Protein 3F27 (pdb70)

Secondary structure (DSSP, 8-state):
------HHHHHHHHHHHHHHHH-SSS-HHHHHHHHHHHHHHS-HHHHHHHHHHHHHHHHHHHHH-TT-------

B-factor: mean 25.7, std 6.5, range [9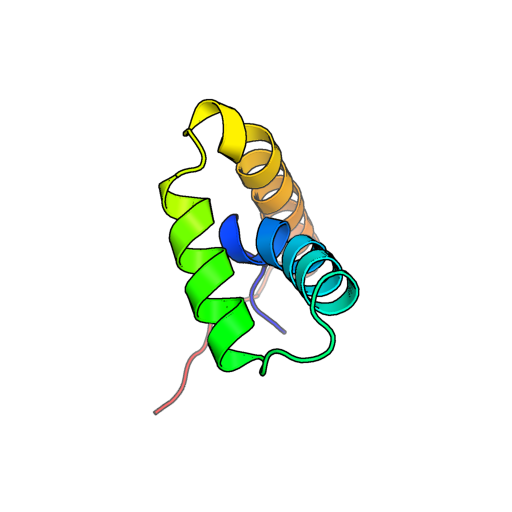.75, 45.14]

Sequence (74 aa):
IRRPMNAFMVWAKDERKRLAQQNPDLHNAELSKMLGKSWKALTLAEKRPFVEEAERLRVQHMQDHPNYKYRPRR

Radius of gyration: 14.7 Å; Cα contacts (8 Å, |Δi|>4): 35; chains: 1; bounding box: 28×37×26 Å

Structure (mmCIF, N/CA/C/O backbone):
data_3F27
#
_entry.id   3F27
#
_cell.length_a   68.753
_cell.length_b   68.753
_cell.length_c   66.329
_cell.angle_alpha   90.000
_cell.angle_beta   90.000
_cell.angle_gamma   120.000
#
_symmetry.space_group_name_H-M   'P 32 2 1'
#
loop_
_entity.id
_entity.type
_entity.pdbx_description
1 polymer "DNA (5'-D(*DGP*DTP*DCP*DTP*DCP*DTP*DAP*DTP*DTP*DGP*DTP*DCP*DCP*DTP*DGP*DG)-3')"
2 polymer "DNA (5'-D(*DCP*DCP*DAP*DGP*DGP*DAP*DCP*DAP*DAP*DTP*DAP*DGP*DAP*DGP*DAP*DC)-3')"
3 polymer 'Transcription factor SOX-17'
#
loop_
_atom_site.group_PDB
_atom_site.id
_atom_site.type_symbol
_atom_site.label_atom_id
_atom_site.label_alt_id
_atom_site.label_comp_id
_atom_site.label_asym_id
_atom_site.label_entity_id
_atom_site.label_seq_id
_atom_site.pdbx_PDB_ins_code
_atom_site.Cartn_x
_atom_site.Cartn_y
_atom_site.Cartn_z
_atom_site.occupancy
_atom_site.B_iso_or_equiv
_atom_site.auth_seq_id
_atom_site.auth_comp_id
_atom_site.auth_asym_id
_atom_site.auth_atom_id
_atom_site.pdbx_PDB_model_num
ATOM 651 N N . ILE C 3 7 ? 12.317 -21.734 -5.468 1.00 26.58 68 ILE D N 1
ATOM 652 C CA . ILE C 3 7 ? 11.439 -20.700 -4.819 1.00 26.89 68 ILE D CA 1
ATOM 653 C C . ILE C 3 7 ? 12.293 -19.529 -4.320 1.00 26.59 68 ILE D C 1
ATOM 654 O O . ILE C 3 7 ? 13.234 -19.737 -3.550 1.00 26.65 68 ILE D O 1
ATOM 659 N N . ARG C 3 8 ? 11.983 -18.301 -4.723 1.00 25.99 69 ARG D N 1
ATOM 660 C CA . ARG C 3 8 ? 12.790 -17.197 -4.205 1.00 25.83 69 ARG D CA 1
ATOM 661 C C . ARG C 3 8 ? 12.182 -16.493 -2.997 1.00 24.66 69 ARG D C 1
ATOM 662 O O . ARG C 3 8 ? 10.992 -16.228 -2.976 1.00 24.89 69 ARG D O 1
ATOM 670 N N . ARG C 3 9 ? 13.009 -16.239 -1.977 1.00 23.77 70 ARG D N 1
ATOM 671 C CA . ARG C 3 9 ? 12.618 -15.494 -0.759 1.00 21.87 70 ARG D CA 1
ATOM 672 C C . ARG C 3 9 ? 11.740 -14.300 -1.119 1.00 21.53 70 ARG D C 1
ATOM 673 O O . ARG C 3 9 ? 11.868 -13.753 -2.246 1.00 21.04 70 ARG D O 1
ATOM 681 N N . PRO C 3 10 ? 10.858 -13.880 -0.172 1.00 20.95 71 PRO D N 1
ATOM 682 C CA . PRO C 3 10 ? 9.977 -12.724 -0.361 1.00 20.52 71 PRO D CA 1
ATOM 683 C C . 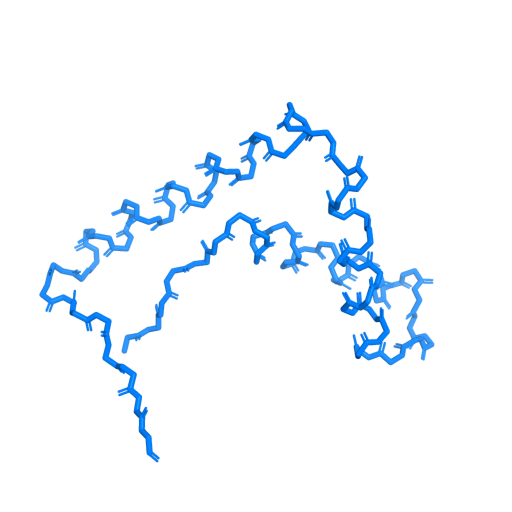PRO C 3 10 ? 10.726 -11.458 -0.059 1.00 20.25 71 PRO D C 1
ATOM 684 O O . PRO C 3 10 ? 11.654 -11.476 0.738 1.00 20.22 71 PRO D O 1
ATOM 688 N N . MET C 3 11 ? 10.325 -10.358 -0.676 1.00 20.90 72 MET D N 1
ATOM 689 C CA . MET C 3 11 ? 11.081 -9.104 -0.531 1.00 21.30 72 MET D CA 1
ATOM 690 C C . MET C 3 11 ? 10.815 -8.465 0.790 1.00 20.60 72 MET D C 1
ATOM 691 O O . MET C 3 11 ? 9.672 -8.454 1.243 1.00 21.71 72 MET D O 1
ATOM 696 N N . ASN C 3 12 ? 11.865 -7.989 1.449 1.00 19.88 73 ASN D N 1
ATOM 697 C CA . ASN C 3 12 ? 11.651 -7.299 2.704 1.00 18.16 73 ASN D CA 1
ATOM 698 C C . ASN C 3 12 ? 11.297 -5.851 2.383 1.00 18.77 73 ASN D C 1
ATOM 699 O O . ASN C 3 12 ? 11.302 -5.448 1.195 1.00 18.60 73 ASN D O 1
ATOM 704 N N . ALA C 3 13 ? 10.964 -5.085 3.426 1.00 18.42 74 ALA D N 1
ATOM 705 C CA . ALA C 3 13 ? 10.660 -3.668 3.322 1.00 17.97 74 ALA D CA 1
ATOM 706 C C . ALA C 3 13 ? 11.601 -2.877 2.409 1.00 18.39 74 ALA D C 1
ATOM 707 O O . ALA C 3 13 ? 11.136 -2.052 1.570 1.00 17.99 74 ALA D O 1
ATOM 709 N N . PHE C 3 14 ? 12.908 -3.117 2.578 1.00 17.95 75 PHE D N 1
ATOM 710 C CA . PHE C 3 14 ? 13.909 -2.369 1.871 1.00 18.27 75 PHE D CA 1
ATOM 711 C C . PHE C 3 14 ? 13.766 -2.771 0.425 1.00 19.22 75 PHE D C 1
ATOM 712 O O . PHE C 3 14 ? 13.427 -1.973 -0.458 1.00 19.35 75 PHE D O 1
ATOM 720 N N . MET C 3 15 ? 13.923 -4.053 0.183 1.00 20.05 76 MET D N 1
ATOM 721 C CA . MET C 3 15 ? 13.840 -4.523 -1.167 1.00 20.60 76 MET D CA 1
ATOM 722 C C . MET C 3 15 ? 12.630 -3.933 -1.916 1.00 21.19 76 MET D C 1
ATOM 723 O O . MET C 3 15 ? 12.763 -3.491 -3.052 1.00 22.21 76 MET D O 1
ATOM 728 N N . VAL C 3 16 ? 11.474 -3.868 -1.268 1.00 21.46 77 VAL D N 1
ATOM 729 C CA . VAL C 3 16 ? 10.234 -3.339 -1.900 1.00 21.25 77 VAL D CA 1
ATOM 730 C C . VAL C 3 16 ? 10.356 -1.869 -2.311 1.00 20.91 77 VAL D C 1
ATOM 731 O O . VAL C 3 16 ? 9.906 -1.481 -3.381 1.00 20.62 77 VAL D O 1
ATOM 735 N N . TRP C 3 17 ? 10.958 -1.077 -1.424 1.00 21.03 78 TRP D N 1
ATOM 736 C CA . TRP C 3 17 ? 11.147 0.347 -1.594 1.00 20.66 78 TRP D CA 1
ATOM 737 C C . TRP C 3 17 ? 12.227 0.557 -2.631 1.00 21.18 78 TRP D C 1
ATOM 738 O O . TRP C 3 17 ? 12.044 1.317 -3.593 1.00 21.73 78 TRP D O 1
ATOM 749 N N . ALA C 3 18 ? 13.341 -0.149 -2.427 1.00 21.41 79 ALA D N 1
ATOM 750 C CA . ALA C 3 18 ? 14.496 -0.160 -3.310 1.00 21.73 79 ALA D CA 1
ATOM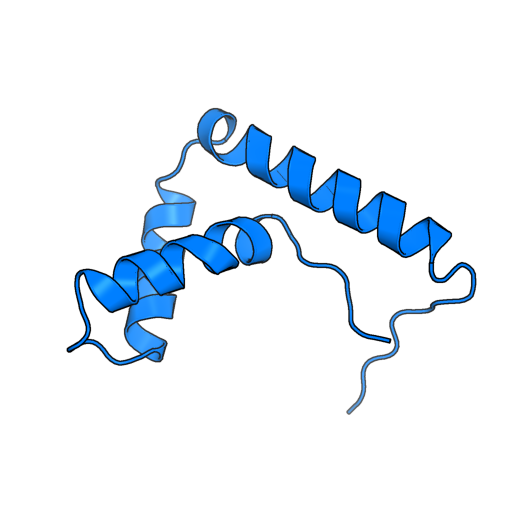 751 C C . ALA C 3 18 ? 14.072 -0.501 -4.709 1.00 22.64 79 ALA D C 1
ATOM 752 O O . ALA C 3 18 ? 14.433 0.189 -5.666 1.00 23.58 79 ALA D O 1
ATOM 754 N N . LYS C 3 19 ? 13.309 -1.583 -4.816 1.00 23.30 80 LYS D N 1
ATOM 755 C CA . LYS C 3 19 ? 12.779 -2.072 -6.070 1.00 23.89 80 LYS D CA 1
ATOM 756 C C . LYS C 3 19 ? 12.426 -0.917 -6.990 1.00 24.07 80 LYS D C 1
ATOM 757 O O . LYS C 3 19 ? 12.939 -0.860 -8.098 1.00 24.87 80 LYS D O 1
ATOM 763 N N . ASP C 3 20 ? 11.600 0.022 -6.539 1.00 23.61 81 ASP D N 1
ATOM 764 C CA . ASP C 3 20 ? 11.268 1.159 -7.398 1.00 23.50 81 ASP D CA 1
ATOM 765 C C . ASP C 3 20 ? 12.366 2.208 -7.337 1.00 23.41 81 ASP D C 1
ATOM 766 O O . ASP C 3 20 ? 13.029 2.448 -8.325 1.00 24.07 81 ASP D O 1
ATOM 771 N N . GLU C 3 21 ? 12.594 2.802 -6.179 1.00 23.39 82 GLU D N 1
ATOM 772 C CA . GLU C 3 21 ? 13.638 3.823 -6.023 1.00 23.64 82 GLU D CA 1
ATOM 773 C C . GLU C 3 21 ? 14.930 3.655 -6.819 1.00 23.36 82 GLU D C 1
ATOM 774 O O . GLU C 3 21 ? 15.495 4.625 -7.284 1.00 23.48 82 GLU D O 1
ATOM 780 N N . ARG C 3 22 ? 15.422 2.437 -6.958 1.00 23.14 83 ARG D N 1
ATOM 781 C CA . ARG C 3 22 ? 16.637 2.236 -7.729 1.00 22.83 83 ARG D CA 1
ATOM 782 C C . ARG C 3 22 ? 16.418 2.584 -9.189 1.00 22.23 83 ARG D C 1
ATOM 783 O O . ARG C 3 22 ? 17.276 3.195 -9.829 1.00 22.20 83 ARG D O 1
ATOM 791 N N . LYS C 3 23 ? 15.262 2.172 -9.700 1.00 21.38 84 LYS D N 1
ATOM 792 C CA . LYS C 3 23 ? 14.830 2.471 -11.044 1.00 20.82 84 LYS D CA 1
ATOM 793 C C . LYS C 3 23 ? 14.747 3.982 -11.126 1.00 20.44 84 LYS D C 1
ATOM 794 O O . LYS C 3 23 ? 15.127 4.579 -12.120 1.00 19.88 84 LYS D O 1
ATOM 800 N N . ARG C 3 24 ? 14.283 4.599 -10.042 1.00 20.29 85 ARG D N 1
ATOM 801 C CA . ARG C 3 24 ? 14.082 6.038 -10.007 1.00 20.08 85 ARG D CA 1
ATOM 802 C C . ARG C 3 24 ? 15.443 6.674 -10.069 1.00 19.01 85 ARG D C 1
ATOM 803 O O . ARG C 3 24 ? 15.753 7.414 -11.007 1.00 18.56 85 ARG D O 1
ATOM 811 N N . LEU C 3 25 ? 16.273 6.337 -9.090 1.00 18.01 86 LEU D N 1
ATOM 812 C CA . LEU C 3 25 ? 17.634 6.836 -9.016 1.00 17.73 86 LEU D CA 1
ATOM 813 C C . LEU C 3 25 ? 18.423 6.592 -10.282 1.00 17.99 86 LEU D C 1
ATOM 814 O O . LEU C 3 25 ? 19.211 7.448 -10.664 1.00 18.35 86 LEU D O 1
ATOM 819 N N . ALA C 3 26 ? 18.213 5.454 -10.943 1.00 17.90 87 ALA D N 1
ATOM 820 C CA . ALA C 3 26 ? 18.919 5.163 -12.196 1.00 18.28 87 ALA D CA 1
ATOM 821 C C . ALA C 3 26 ? 18.510 6.073 -13.356 1.00 18.89 87 ALA D C 1
ATOM 822 O O . ALA C 3 26 ? 19.257 6.221 -14.330 1.00 19.10 87 ALA D O 1
ATOM 824 N N . GLN C 3 27 ? 17.315 6.655 -13.268 1.00 19.75 88 GLN D N 1
ATOM 825 C CA . GLN C 3 27 ? 16.784 7.509 -14.329 1.00 20.43 88 GLN D CA 1
ATOM 826 C C . GLN C 3 27 ? 17.343 8.905 -14.126 1.00 21.13 88 GLN D C 1
ATOM 827 O O . GLN C 3 27 ? 17.809 9.545 -15.068 1.00 21.09 88 GLN D O 1
ATOM 833 N N . GLN C 3 28 ? 17.305 9.360 -12.875 1.00 22.46 89 GLN D N 1
ATOM 834 C CA . GLN C 3 28 ? 17.843 10.662 -12.510 1.00 23.62 89 GLN D CA 1
ATOM 835 C C . GLN C 3 28 ? 19.358 10.615 -12.608 1.00 23.87 89 GLN D C 1
ATOM 836 O O . GLN C 3 28 ? 19.995 11.644 -12.835 1.00 24.22 89 GLN D O 1
ATOM 842 N N . ASN C 3 29 ? 19.931 9.421 -12.457 1.00 24.07 90 ASN D N 1
ATOM 843 C CA . ASN C 3 29 ? 21.384 9.243 -12.601 1.00 24.60 90 ASN D CA 1
ATOM 844 C C . ASN C 3 29 ? 21.794 8.018 -13.445 1.00 24.92 90 ASN D C 1
ATOM 845 O O . ASN C 3 29 ? 22.312 7.044 -12.878 1.00 25.01 90 ASN D O 1
ATOM 850 N N . PRO C 3 30 ? 21.609 8.066 -14.792 1.00 25.51 91 PRO D N 1
ATOM 851 C CA . PRO C 3 30 ? 22.066 6.948 -15.656 1.00 26.27 91 PRO D CA 1
ATOM 852 C C . PRO C 3 30 ? 23.575 6.749 -15.539 1.00 26.90 91 PRO D C 1
ATOM 853 O O . PRO C 3 30 ? 24.105 5.687 -15.860 1.00 27.24 91 PRO D O 1
ATOM 857 N N . ASP C 3 31 ? 24.240 7.795 -15.070 1.00 27.82 92 ASP D N 1
ATOM 858 C CA . ASP C 3 31 ? 25.684 7.865 -14.928 1.00 28.53 92 ASP D CA 1
ATOM 859 C C . ASP C 3 31 ? 26.178 6.871 -13.913 1.00 28.68 92 ASP D C 1
ATOM 860 O O . ASP C 3 31 ? 27.059 6.064 -14.209 1.00 29.02 92 ASP D O 1
ATOM 865 N N . LEU C 3 32 ? 25.578 6.940 -12.725 1.00 28.71 93 LEU D N 1
ATOM 866 C CA . LEU C 3 32 ? 26.051 6.240 -11.533 1.00 28.72 93 LEU D CA 1
ATOM 867 C C . LEU C 3 32 ? 25.984 4.735 -11.655 1.00 28.76 93 LEU D C 1
ATOM 868 O O . LEU C 3 32 ? 25.005 4.188 -12.185 1.00 28.74 93 LEU D O 1
ATOM 873 N N . HIS C 3 33 ? 27.033 4.068 -11.168 1.00 28.60 94 HIS D N 1
ATOM 874 C CA . HIS C 3 33 ? 27.057 2.617 -11.197 1.00 28.41 94 HIS D CA 1
ATOM 875 C C . HIS C 3 33 ? 26.038 2.131 -10.189 1.00 27.46 94 HIS D C 1
ATOM 876 O O . HIS C 3 33 ? 25.515 2.929 -9.418 1.00 27.40 94 HIS D O 1
ATOM 883 N N . ASN C 3 34 ? 25.739 0.834 -10.220 1.00 26.52 95 ASN D N 1
ATOM 884 C CA . ASN C 3 34 ? 24.704 0.225 -9.377 1.00 24.79 95 ASN D CA 1
ATOM 885 C C . ASN C 3 34 ? 25.129 0.152 -7.933 1.00 23.84 95 ASN D C 1
ATOM 886 O O . ASN C 3 34 ? 24.357 0.467 -7.043 1.00 23.89 95 ASN D O 1
ATOM 891 N N . ALA C 3 35 ? 26.362 -0.275 -7.700 1.00 23.06 96 ALA D N 1
ATOM 892 C CA . ALA C 3 35 ? 26.932 -0.233 -6.364 1.00 22.46 96 ALA D CA 1
ATOM 893 C C . ALA C 3 35 ? 26.595 1.117 -5.713 1.00 22.19 96 ALA D C 1
ATOM 894 O O . ALA C 3 35 ? 26.128 1.156 -4.573 1.00 22.12 96 ALA D O 1
ATOM 896 N N . GLU C 3 36 ? 26.795 2.209 -6.453 1.00 21.60 97 GLU D N 1
ATOM 897 C CA . GLU C 3 36 ? 26.555 3.541 -5.914 1.00 21.50 97 GLU D CA 1
ATOM 898 C C . GLU C 3 36 ? 25.085 3.766 -5.638 1.00 20.60 97 GLU D C 1
ATOM 899 O O . GLU C 3 36 ? 24.709 4.232 -4.548 1.00 20.71 97 GLU D O 1
ATOM 905 N N . LEU C 3 37 ? 24.248 3.425 -6.614 1.00 18.84 98 LEU D N 1
ATOM 906 C CA . LEU C 3 37 ? 22.830 3.328 -6.351 1.00 17.49 98 LEU D CA 1
ATOM 907 C C . LEU C 3 37 ? 22.558 2.611 -5.008 1.00 17.89 98 LEU D C 1
ATOM 908 O O . LEU C 3 37 ? 21.788 3.120 -4.202 1.00 18.00 98 LEU D O 1
ATOM 913 N N . SER C 3 38 ? 23.197 1.462 -4.749 1.00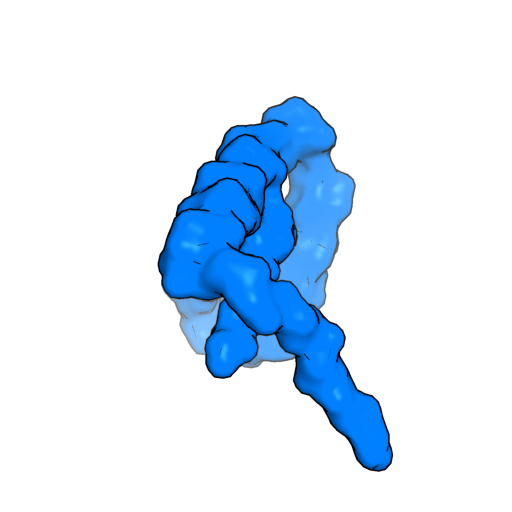 17.85 99 SER D N 1
ATOM 914 C CA . SER C 3 38 ? 22.988 0.742 -3.475 1.00 17.92 99 SER D CA 1
ATOM 915 C C . SER C 3 38 ? 23.430 1.539 -2.238 1.00 18.09 99 SER D C 1
ATOM 916 O O . SER C 3 38 ? 22.749 1.543 -1.216 1.00 17.73 99 SER D O 1
ATOM 919 N N . LYS C 3 39 ? 24.561 2.227 -2.342 1.00 18.27 100 LYS D N 1
ATOM 920 C CA . LYS C 3 39 ? 25.016 3.074 -1.253 1.00 19.11 100 LYS D CA 1
ATOM 921 C C . LYS C 3 39 ? 24.022 4.200 -0.950 1.00 19.67 100 LYS D C 1
ATOM 922 O O . LYS C 3 39 ? 23.745 4.472 0.212 1.00 20.68 100 LYS D O 1
ATOM 928 N N . MET C 3 40 ? 23.457 4.807 -1.988 1.00 20.10 101 MET D N 1
ATOM 929 C CA . MET C 3 40 ? 22.472 5.878 -1.847 1.00 20.65 101 MET D CA 1
ATOM 930 C C . MET C 3 40 ? 21.128 5.398 -1.308 1.00 21.04 101 MET D C 1
ATOM 931 O O . MET C 3 40 ? 20.504 6.057 -0.474 1.00 21.91 101 MET D O 1
ATOM 936 N N . LEU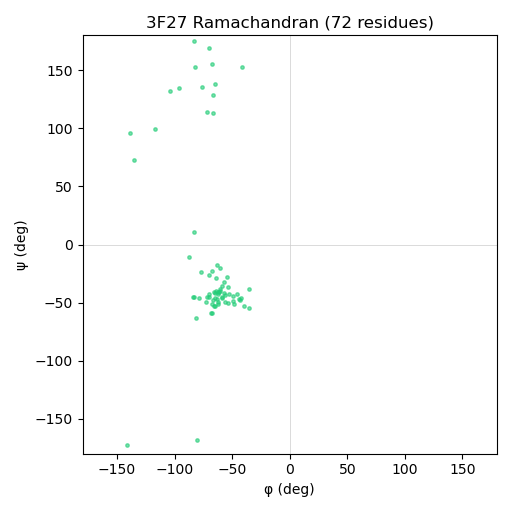 C 3 41 ? 20.652 4.265 -1.798 1.00 20.98 102 LEU D N 1
ATOM 937 C CA . LEU C 3 41 ? 19.403 3.730 -1.297 1.00 20.60 102 LEU D CA 1
ATOM 938 C C . LEU C 3 41 ? 19.587 3.474 0.197 1.00 21.17 102 LEU D C 1
ATOM 939 O O . LEU C 3 41 ? 18.689 3.766 1.008 1.00 21.96 102 LEU D O 1
ATOM 944 N N . GLY C 3 42 ? 20.766 2.965 0.560 1.00 20.51 103 GLY D N 1
ATOM 945 C CA . GLY C 3 42 ? 21.046 2.635 1.944 1.00 20.38 103 GLY D CA 1
ATOM 946 C C . GLY C 3 42 ? 20.980 3.884 2.789 1.00 20.23 103 GLY D C 1
ATOM 947 O O . GLY C 3 42 ? 20.289 3.919 3.803 1.00 19.86 103 GLY D O 1
ATOM 948 N N . LYS C 3 43 ? 21.674 4.919 2.333 1.00 20.30 104 LYS D N 1
ATOM 949 C CA . LYS C 3 43 ? 21.720 6.196 3.041 1.00 21.07 104 LYS D CA 1
ATOM 950 C C . LYS C 3 43 ? 20.342 6.821 3.243 1.00 20.55 104 LYS D C 1
ATOM 951 O O . LYS C 3 43 ? 20.029 7.295 4.341 1.00 21.18 104 LYS D O 1
ATOM 957 N N . SER C 3 44 ? 19.514 6.823 2.207 1.00 20.04 105 SER D N 1
ATOM 958 C CA . SER C 3 44 ? 18.249 7.535 2.318 1.00 20.40 105 SER D CA 1
ATOM 959 C C . SER C 3 44 ? 17.145 6.677 2.900 1.00 21.19 105 SER D C 1
ATOM 960 O O . SER C 3 44 ? 16.089 7.192 3.232 1.00 21.41 105 SER D O 1
ATOM 963 N N . TRP C 3 45 ? 17.385 5.374 3.024 1.00 22.32 106 TRP D N 1
ATOM 964 C CA . TRP C 3 45 ? 16.479 4.509 3.775 1.00 23.15 106 TRP D CA 1
ATOM 965 C C . TRP C 3 45 ? 16.565 4.890 5.238 1.00 23.48 106 TRP D C 1
ATOM 966 O O . TRP C 3 45 ? 15.529 5.118 5.870 1.00 24.15 106 TRP D O 1
ATOM 977 N N . LYS C 3 46 ? 17.798 4.952 5.765 1.00 23.14 107 LYS D N 1
ATOM 978 C CA . LYS C 3 46 ? 18.078 5.364 7.153 1.00 22.58 107 LYS D CA 1
ATOM 979 C C . LYS C 3 46 ? 17.529 6.776 7.472 1.00 22.21 107 LYS D C 1
ATOM 980 O O . LYS C 3 46 ? 17.127 7.065 8.596 1.00 21.33 107 LYS D O 1
ATOM 986 N N . ALA C 3 47 ? 17.524 7.651 6.465 1.00 21.81 108 ALA D N 1
ATOM 987 C CA . ALA C 3 47 ? 16.938 8.974 6.627 1.00 20.48 108 ALA D CA 1
ATOM 988 C C . ALA C 3 47 ? 15.396 8.914 6.557 1.00 19.93 108 ALA D C 1
ATOM 989 O O . ALA C 3 47 ? 14.720 9.793 7.098 1.00 20.47 108 ALA D O 1
ATOM 991 N N . LEU C 3 48 ? 14.836 7.895 5.908 1.00 18.93 109 LEU D N 1
ATOM 992 C CA . LEU C 3 48 ? 13.382 7.755 5.894 1.00 19.19 109 LEU D CA 1
ATOM 993 C C . LEU C 3 48 ? 12.895 7.440 7.318 1.00 18.96 109 LEU D C 1
ATOM 994 O O . LEU C 3 48 ? 13.429 6.555 8.001 1.00 17.80 109 LEU D O 1
ATOM 999 N N . THR C 3 49 ? 11.922 8.215 7.769 1.00 18.62 110 THR D N 1
ATOM 1000 C CA . THR C 3 49 ? 11.337 8.037 9.092 1.00 19.20 110 THR D CA 1
ATOM 1001 C C . THR C 3 49 ? 10.559 6.699 9.145 1.00 20.17 110 THR D C 1
ATOM 1002 O O . THR C 3 49 ? 10.191 6.155 8.086 1.00 21.06 110 THR D O 1
ATOM 1006 N N . LEU C 3 50 ? 10.384 6.125 10.333 1.00 20.50 111 LEU D N 1
ATOM 1007 C CA . LEU C 3 50 ? 9.581 4.897 10.462 1.00 21.46 111 LEU D CA 1
ATOM 1008 C C . LEU C 3 50 ? 8.165 5.061 9.920 1.00 21.66 111 LEU D C 1
ATOM 1009 O O . LEU C 3 50 ? 7.666 4.183 9.233 1.00 22.46 111 LEU D O 1
ATOM 1014 N N . ALA C 3 51 ? 7.523 6.176 10.219 1.00 22.19 112 ALA D N 1
ATOM 1015 C CA . ALA C 3 51 ? 6.208 6.458 9.650 1.00 23.16 112 ALA D CA 1
ATOM 1016 C C . ALA C 3 51 ? 6.310 6.432 8.134 1.00 23.48 112 ALA D C 1
ATOM 1017 O O . ALA C 3 51 ? 5.444 5.869 7.465 1.00 24.04 112 ALA D O 1
ATOM 1019 N N . GLU C 3 52 ? 7.384 7.016 7.607 1.00 23.96 113 GLU D N 1
ATOM 1020 C CA . GLU C 3 52 ? 7.604 7.091 6.166 1.00 23.83 113 GLU D CA 1
ATOM 1021 C C . GLU C 3 52 ? 7.745 5.696 5.601 1.00 24.50 113 GLU D C 1
ATOM 1022 O O . GLU C 3 52 ? 7.104 5.354 4.610 1.00 25.08 113 GLU D O 1
ATOM 1028 N N . LYS C 3 53 ? 8.553 4.875 6.255 1.00 25.34 114 LYS D N 1
ATOM 1029 C CA . LYS C 3 53 ? 8.742 3.479 5.848 1.00 25.90 114 LYS D CA 1
ATOM 1030 C C . LYS C 3 53 ? 7.479 2.597 5.954 1.00 26.51 114 LYS D C 1
ATOM 1031 O O . LYS C 3 53 ? 7.344 1.642 5.184 1.00 26.86 114 LYS D O 1
ATOM 1037 N N . ARG C 3 54 ? 6.562 2.918 6.876 1.00 26.69 115 ARG D N 1
ATOM 1038 C CA . ARG C 3 54 ? 5.366 2.081 7.137 1.00 27.18 115 ARG D CA 1
ATOM 1039 C C . ARG C 3 54 ? 4.669 1.466 5.891 1.00 26.87 115 ARG D C 1
ATOM 1040 O O . ARG C 3 54 ? 4.452 0.244 5.854 1.00 27.43 115 ARG D O 1
ATOM 1048 N N . PRO C 3 55 ? 4.318 2.283 4.875 1.00 26.19 116 PRO D N 1
ATOM 1049 C CA . PRO C 3 55 ? 3.486 1.695 3.804 1.00 25.82 116 PRO D CA 1
ATOM 1050 C C . PRO C 3 55 ? 4.235 0.585 3.085 1.00 25.31 116 PRO D C 1
ATOM 1051 O O . PRO C 3 55 ? 3.632 -0.248 2.394 1.00 25.71 116 PRO D O 1
ATOM 1055 N N . PHE C 3 56 ? 5.550 0.585 3.256 1.00 24.35 117 PHE D N 1
ATOM 1056 C CA . PHE C 3 56 ? 6.388 -0.381 2.610 1.00 23.37 117 PHE D CA 1
ATOM 1057 C C . PHE C 3 56 ? 6.403 -1.637 3.426 1.00 24.40 117 PHE D C 1
ATOM 1058 O O . PHE C 3 56 ? 6.201 -2.730 2.857 1.00 24.98 117 PHE D O 1
ATOM 1066 N N . VAL C 3 57 ? 6.560 -1.495 4.751 1.00 24.31 118 VAL D N 1
ATOM 1067 C CA . VAL C 3 57 ? 6.499 -2.641 5.632 1.00 24.51 118 VAL D CA 1
ATOM 1068 C C . VAL C 3 57 ? 5.197 -3.330 5.302 1.00 25.29 118 VAL D C 1
ATOM 1069 O O . VAL C 3 57 ? 5.124 -4.555 5.177 1.00 26.48 118 VAL D O 1
ATOM 1073 N N . GLU C 3 58 ? 4.155 -2.532 5.127 1.00 25.83 119 GLU D N 1
ATOM 1074 C CA . GLU C 3 58 ? 2.817 -3.084 4.929 1.00 25.26 119 GLU D CA 1
ATOM 1075 C C . GLU C 3 58 ? 2.797 -3.832 3.612 1.00 25.25 119 GLU D C 1
ATOM 1076 O O . GLU C 3 58 ? 2.256 -4.935 3.532 1.00 25.06 119 GLU D O 1
ATOM 1082 N N . GLU C 3 59 ? 3.437 -3.263 2.593 1.00 25.51 120 GLU D N 1
ATOM 1083 C CA . GLU C 3 59 ? 3.554 -3.982 1.320 1.00 26.08 120 GLU D CA 1
ATOM 1084 C C . GLU C 3 59 ? 4.395 -5.261 1.457 1.00 25.66 120 GLU D C 1
ATOM 1085 O O . GLU C 3 59 ? 3.986 -6.321 0.968 1.00 25.88 120 GLU D O 1
ATOM 1091 N N . ALA C 3 60 ? 5.549 -5.171 2.119 1.00 24.92 121 ALA D N 1
ATOM 1092 C CA . ALA C 3 60 ? 6.375 -6.359 2.317 1.00 25.01 121 ALA D CA 1
ATOM 1093 C C . ALA C 3 60 ? 5.592 -7.502 2.978 1.00 24.92 121 ALA D C 1
ATOM 1094 O O . ALA C 3 60 ? 5.923 -8.668 2.757 1.00 25.28 121 ALA D O 1
ATOM 1096 N N . GLU C 3 61 ? 4.566 -7.162 3.778 1.00 24.68 122 GLU D N 1
ATOM 1097 C CA . GLU C 3 61 ? 3.729 -8.147 4.502 1.00 24.28 122 GLU D CA 1
ATOM 1098 C C . GLU C 3 61 ? 2.685 -8.786 3.603 1.00 24.11 122 GLU D C 1
ATOM 1099 O O . GLU C 3 61 ? 2.476 -10.013 3.639 1.00 24.42 122 GLU D O 1
ATOM 1105 N N . ARG C 3 62 ? 1.998 -7.960 2.816 1.00 23.53 123 ARG D N 1
ATOM 1106 C CA . ARG C 3 62 ? 1.077 -8.485 1.816 1.00 22.81 123 ARG D CA 1
ATOM 1107 C C . ARG C 3 62 ? 1.795 -9.563 1.019 1.00 22.64 123 ARG D C 1
ATOM 1108 O O . ARG C 3 62 ? 1.287 -10.680 0.855 1.00 22.23 123 ARG D O 1
ATOM 1116 N N . LEU C 3 63 ? 3.003 -9.217 0.568 1.00 22.91 124 LEU D N 1
ATOM 1117 C CA . LEU C 3 63 ? 3.902 -10.139 -0.120 1.00 22.88 124 LEU D CA 1
ATOM 1118 C C . LEU C 3 63 ? 4.216 -11.387 0.695 1.00 22.39 124 LEU D C 1
ATOM 1119 O O . LEU C 3 63 ? 4.084 -12.484 0.168 1.00 22.36 124 LEU D O 1
ATOM 1124 N N . ARG C 3 64 ? 4.597 -11.225 1.968 1.00 21.49 125 ARG D N 1
ATOM 1125 C CA . ARG C 3 64 ? 4.971 -12.376 2.786 1.00 21.76 125 ARG D CA 1
ATOM 1126 C C . ARG C 3 64 ? 3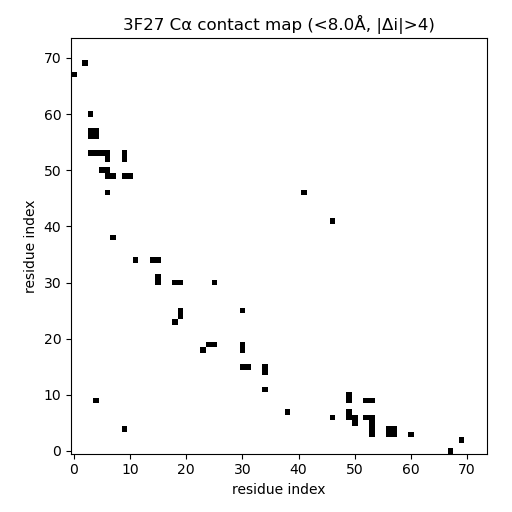.770 -13.264 2.967 1.00 21.63 125 ARG D C 1
ATOM 1127 O O . ARG C 3 64 ? 3.891 -14.479 2.906 1.00 22.42 125 ARG D O 1
ATOM 1135 N N . VAL C 3 65 ? 2.605 -12.662 3.176 1.00 21.47 126 VAL D N 1
ATOM 1136 C CA . VAL C 3 65 ? 1.381 -13.435 3.305 1.00 21.33 126 VAL D CA 1
ATOM 1137 C C . VAL C 3 65 ? 1.133 -14.177 2.004 1.00 21.83 126 VAL D C 1
ATOM 1138 O O . VAL C 3 65 ? 0.921 -15.393 2.017 1.00 22.08 126 VAL D O 1
ATOM 1142 N N . GLN C 3 66 ? 1.175 -13.441 0.888 1.00 22.06 127 GLN D N 1
ATOM 1143 C CA . GLN C 3 66 ? 0.825 -13.983 -0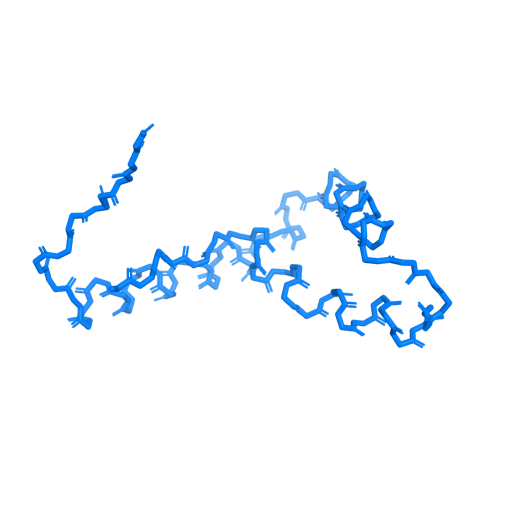.424 1.00 21.98 127 GLN D CA 1
ATOM 1144 C C . GLN C 3 66 ? 1.715 -15.150 -0.736 1.00 22.11 127 GLN D C 1
ATOM 1145 O O . GLN C 3 66 ? 1.237 -16.201 -1.189 1.00 21.89 127 GLN D O 1
ATOM 1151 N N . HIS C 3 67 ? 3.014 -14.940 -0.493 1.00 22.12 128 HIS D N 1
ATOM 1152 C CA . HIS C 3 67 ? 4.039 -15.981 -0.560 1.00 22.24 128 HIS D CA 1
ATOM 1153 C C . HIS C 3 67 ? 3.586 -17.216 0.213 1.00 22.84 128 HIS D C 1
ATOM 1154 O O . HIS C 3 67 ? 3.576 -18.332 -0.325 1.00 23.26 128 HIS D O 1
ATOM 1161 N N . MET C 3 68 ? 3.166 -17.006 1.463 1.00 23.60 129 MET D N 1
ATOM 1162 C CA . MET C 3 68 ? 2.644 -18.091 2.288 1.00 23.36 129 MET D CA 1
ATOM 1163 C C . MET C 3 68 ? 1.583 -18.910 1.540 1.00 23.45 129 MET D C 1
ATOM 1164 O O . MET C 3 68 ? 1.634 -20.140 1.591 1.00 23.69 129 MET D O 1
ATOM 1169 N N . GLN C 3 69 ? 0.643 -18.251 0.840 1.00 24.08 130 GLN D N 1
ATOM 1170 C CA . GLN C 3 69 ? -0.408 -18.978 0.060 1.00 24.67 130 GLN D CA 1
ATOM 1171 C C . GLN C 3 69 ? 0.222 -19.756 -1.087 1.00 25.17 130 GLN D C 1
ATOM 1172 O O . GLN C 3 69 ? 0.005 -20.961 -1.224 1.00 25.26 130 GLN D O 1
ATOM 1178 N N . ASP C 3 70 ? 1.017 -19.068 -1.903 1.00 25.82 131 ASP D N 1
ATOM 1179 C CA . ASP C 3 70 ? 1.587 -19.696 -3.092 1.00 26.68 131 ASP D CA 1
ATOM 1180 C C . ASP C 3 70 ? 2.443 -20.913 -2.753 1.00 27.44 131 ASP D C 1
ATOM 1181 O O . ASP C 3 70 ? 2.444 -21.899 -3.494 1.00 27.58 131 ASP D O 1
ATOM 1186 N N . HIS C 3 71 ? 3.153 -20.859 -1.630 1.00 28.10 132 HIS D N 1
ATOM 1187 C CA . HIS C 3 71 ? 4.029 -21.965 -1.272 1.00 28.92 132 HIS D CA 1
ATOM 1188 C C . HIS C 3 71 ? 3.955 -22.290 0.207 1.00 29.18 132 HIS D C 1
ATOM 1189 O O . HIS C 3 71 ? 4.631 -21.656 1.013 1.00 29.58 132 HIS D O 1
ATOM 1196 N N . PRO C 3 72 ? 3.122 -23.283 0.568 1.00 29.35 133 PRO D N 1
ATOM 1197 C CA . PRO C 3 72 ? 2.929 -23.690 1.961 1.00 29.54 133 PRO D CA 1
ATOM 1198 C C . PRO C 3 72 ? 4.169 -24.376 2.507 1.00 30.01 133 PRO D C 1
ATOM 1199 O O . PRO C 3 72 ? 4.616 -24.047 3.604 1.00 29.89 133 PRO D O 1
ATOM 1203 N N . ASN C 3 73 ? 4.733 -25.291 1.713 1.00 30.76 134 ASN D N 1
ATOM 1204 C CA . ASN C 3 73 ? 5.830 -26.172 2.138 1.00 31.06 134 ASN D CA 1
ATOM 1205 C C . ASN C 3 73 ? 7.238 -25.611 2.072 1.00 31.09 134 ASN D C 1
ATOM 1206 O O . ASN C 3 73 ? 8.210 -26.356 2.253 1.00 31.12 134 ASN D O 1
ATOM 1211 N N . TYR C 3 74 ? 7.327 -24.300 1.850 1.00 31.04 135 TYR D N 1
ATOM 1212 C CA . TYR C 3 74 ? 8.588 -23.585 1.688 1.00 31.18 135 TYR D CA 1
ATOM 1213 C C . TYR C 3 74 ? 9.413 -23.428 2.973 1.00 31.28 135 TYR D C 1
ATOM 1214 O O . TYR C 3 74 ? 9.009 -22.752 3.916 1.00 31.46 135 TYR D O 1
ATOM 1223 N N . LYS C 3 75 ? 10.573 -24.067 3.002 1.00 31.54 136 LYS D N 1
ATOM 1224 C CA . LYS C 3 75 ? 11.572 -23.781 4.017 1.00 31.90 136 LYS D CA 1
ATOM 1225 C C . LYS C 3 75 ? 12.638 -22.960 3.329 1.00 31.94 136 LYS D C 1
ATOM 1226 O O . LYS C 3 75 ? 13.089 -23.342 2.238 1.00 31.96 136 LYS D O 1
ATOM 1232 N N . TYR C 3 76 ? 13.048 -21.844 3.941 1.00 31.75 137 TYR D N 1
ATOM 1233 C CA . TYR C 3 76 ? 14.173 -21.069 3.405 1.00 31.50 137 TYR D CA 1
ATOM 1234 C C . TYR C 3 76 ? 15.479 -21.883 3.512 1.00 31.64 137 TYR D C 1
ATOM 1235 O O . TYR C 3 76 ? 15.951 -22.172 4.609 1.00 31.58 137 TYR D O 1
ATOM 1244 N N . ARG C 3 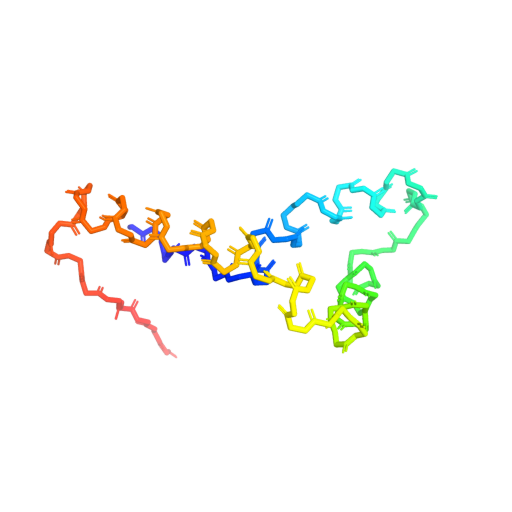77 ? 16.036 -22.272 2.366 1.00 31.95 138 ARG D N 1
ATOM 1245 C CA . ARG C 3 77 ? 17.211 -23.168 2.337 1.00 32.86 138 ARG D CA 1
ATOM 1246 C C . ARG C 3 77 ? 18.449 -22.508 1.707 1.00 33.01 138 ARG D C 1
ATOM 1247 O O . ARG C 3 77 ? 18.562 -22.421 0.483 1.00 32.77 138 ARG D O 1
ATOM 1255 N N . PRO C 3 78 ? 19.366 -22.007 2.551 1.00 33.45 139 PRO D N 1
ATOM 1256 C CA . PRO C 3 78 ? 20.609 -21.389 2.104 1.00 33.88 139 PRO D CA 1
ATOM 1257 C C . PRO C 3 78 ? 21.673 -22.428 1.745 1.00 34.60 139 PRO D C 1
ATOM 1258 O O . PRO C 3 78 ? 21.354 -23.612 1.628 1.00 35.02 139 PRO D O 1
ATOM 1262 N N . ARG C 3 79 ? 22.922 -22.000 1.558 1.00 35.00 140 ARG D N 1
ATOM 1263 C CA . ARG C 3 79 ? 23.982 -22.907 1.123 1.00 35.37 140 ARG D CA 1
ATOM 1264 C C . ARG C 3 79 ? 25.317 -22.616 1.823 1.00 35.92 140 ARG D C 1
ATOM 1265 O O . ARG C 3 79 ? 25.353 -21.810 2.748 1.00 36.27 140 ARG D O 1
ATOM 1273 N N . ARG C 3 80 ? 26.396 -23.282 1.405 1.00 36.25 141 ARG D N 1
ATOM 1274 C CA . ARG C 3 80 ? 27.752 -22.959 1.865 1.00 36.62 141 ARG D CA 1
ATOM 1275 C C . ARG C 3 80 ? 28.824 -23.618 1.005 1.00 36.69 141 ARG D C 1
ATOM 1276 O O . ARG C 3 80 ? 29.982 -23.202 1.021 1.00 36.74 141 ARG D O 1
#

Foldseek 3Di:
DDDQDALLCQVLVVQLVVVCVVPVPDDVVVSVVVSVVVVVVQDPVRSVVSNVVSVVRVVVVCVVDVPDDDDDDD

Solvent-accessible surface area: 6447 Å² total; per-residue (Å²): 136,215,149,45,68,86,21,59,89,6,18,2,132,86,30,70,142,114,22,38,113,130,34,110,114,65,135,76,59,71,7,51,138,52,0,33,152,46,46,179,80,45,74,146,60,94,33,125,61,57,74,88,60,13,77,138,58,92,71,95,26,114,132,87,73,115,147,53,150,111,189,83,204,286

Nearest PDB structures (foldseek):
  3f27-assembly1_D  TM=1.014E+00  e=1.278E-11  Mus musculus
  4y60-assembly1_C  TM=9.776E-01  e=4.766E-10  Mus musculus
  4s2q-assembly1_D  TM=9.785E-01  e=2.166E-08  Mus musculus
  9bvd-assembly2_F  TM=9.855E-01  e=3.434E-07  Homo sapiens
  6yov-assembly1_L  TM=9.642E-01  e=2.166E-07  Homo sapiens